Protein AF-S7N518-F1 (afdb_monomer_lite)

Radius of gyration: 14.95 Å; chains: 1; bounding box: 31×40×34 Å

Secondary structure (DSSP, 8-state):
-----EEEEEPTT----GGGS-S--EEEEE-GGGTGGGHHHHHTEEEEEEEEPTT-HHHHHHHHHHHHHS-EEEEE-TT-TT---EEEEEEETTTTEEEEEEES-HHHHHHHHHHHHHHS---S------TT-------

Foldseek 3Di:
DAAFAKDKAFPPPFPDPCVLADQWKFKAADAPVLVVVVVVQQVQWGKMWIDTDCPDVPVVVVVCCRCVVRVKIWIWGPDSDPDTWIWIWGQDPVVRTIMITTGPCRPVSVVSSVVSVVVPDPDDDPVPPPPDPGHTHHD

Organism: Myotis brandtii (NCBI:txid109478)

InterPro domains:
  IPR021394 Mediator complex, subunit Med25, PTOV domain [PF11232] (2-119)
  IPR038196 Mediator complex subunit 25, PTOV domain superfamily [G3DSA:2.40.290.30] (1-131)

pLDDT: mean 70.18, std 17.76, range [24.11, 90.94]

Sequence (139 aa):
MRSLPCQVYVDHGENLKTDLWPQKLIMNLLPSQLLIPLGHYIRNSRRVQFSFTNLDLESHRSLFRIIGNNSWAFVHFPWVAHSQVLMLMLFSYKKKTFMGFIPCDQKSFFKRLKQEIKKGPQTSTIKHMPKNVHYSLYS

Structure (mmCIF, N/CA/C/O backbone):
data_AF-S7N518-F1
#
_entry.id   AF-S7N518-F1
#
loop_
_atom_site.group_PDB
_atom_site.id
_atom_site.type_symbol
_atom_site.label_atom_id
_atom_site.label_alt_id
_atom_site.label_comp_id
_atom_site.label_asym_id
_atom_site.label_entity_id
_atom_site.label_seq_id
_atom_site.pdbx_PDB_ins_code
_atom_site.Cartn_x
_atom_site.Cartn_y
_atom_site.Cartn_z
_atom_site.occupancy
_atom_site.B_iso_or_equiv
_atom_site.auth_seq_id
_atom_site.auth_comp_id
_atom_site.auth_asym_id
_atom_site.auth_atom_id
_atom_site.pdbx_PDB_model_num
ATOM 1 N N . MET A 1 1 ? -9.746 4.526 -20.874 1.00 45.06 1 MET A N 1
ATOM 2 C CA . MET A 1 1 ? -9.421 4.031 -19.516 1.00 45.06 1 MET A CA 1
ATOM 3 C C . MET A 1 1 ? -7.969 3.577 -19.568 1.00 45.06 1 MET A C 1
ATOM 5 O O . MET A 1 1 ? -7.677 2.766 -20.432 1.00 45.06 1 MET A O 1
ATOM 9 N N . ARG A 1 2 ? -7.043 4.167 -18.795 1.00 60.41 2 ARG A N 1
ATOM 10 C CA . ARG A 1 2 ? -5.629 3.746 -18.831 1.00 60.41 2 ARG A CA 1
ATOM 11 C C . ARG A 1 2 ? -5.370 2.733 -17.722 1.00 60.41 2 ARG A C 1
ATOM 13 O O . ARG A 1 2 ? -5.741 2.968 -16.578 1.00 60.41 2 ARG A O 1
ATOM 20 N N . SER A 1 3 ? -4.790 1.604 -18.084 1.00 65.38 3 SER A N 1
ATOM 21 C CA . SER A 1 3 ? -4.390 0.495 -17.220 1.00 65.38 3 SER A CA 1
ATOM 22 C C . SER A 1 3 ? -2.873 0.412 -17.206 1.00 65.38 3 SER A C 1
ATOM 24 O O . SER A 1 3 ? -2.249 0.688 -18.226 1.00 65.38 3 SER A O 1
ATOM 26 N N . LEU A 1 4 ? -2.282 0.036 -16.075 1.00 73.50 4 LEU A N 1
ATOM 27 C CA . LEU A 1 4 ? -0.840 -0.161 -15.977 1.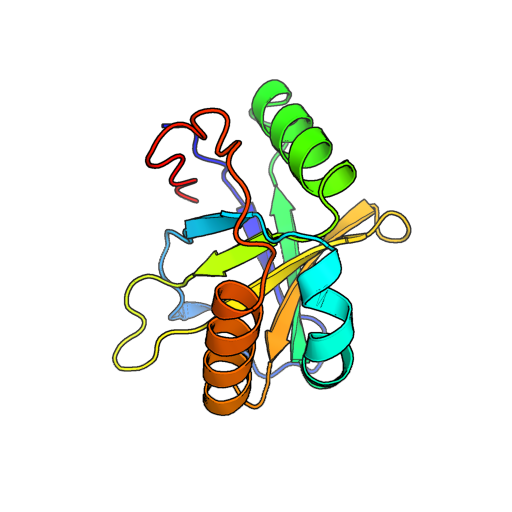00 73.50 4 LEU A CA 1
ATOM 28 C C . LEU A 1 4 ? -0.565 -1.576 -15.466 1.00 73.50 4 LEU A C 1
ATOM 30 O O . LEU A 1 4 ? -1.039 -1.909 -14.383 1.00 73.50 4 LEU A O 1
ATOM 34 N N . PRO A 1 5 ? 0.168 -2.419 -16.202 1.00 75.56 5 PRO A N 1
ATOM 35 C CA . PRO A 1 5 ? 0.612 -3.697 -15.664 1.00 75.56 5 PRO A CA 1
ATOM 36 C C . PRO A 1 5 ? 1.583 -3.462 -14.502 1.00 75.56 5 PRO A C 1
ATOM 38 O O . PRO A 1 5 ? 2.470 -2.602 -14.570 1.00 75.56 5 PRO A O 1
ATOM 41 N N . CYS A 1 6 ? 1.409 -4.220 -13.421 1.00 76.69 6 CYS A N 1
ATOM 42 C CA . CYS A 1 6 ? 2.301 -4.170 -12.272 1.00 76.69 6 CYS A CA 1
ATOM 43 C C . CYS A 1 6 ? 2.538 -5.553 -11.676 1.00 76.69 6 CYS A C 1
ATOM 45 O O . CYS A 1 6 ? 1.642 -6.393 -11.639 1.00 76.69 6 CYS A O 1
ATOM 47 N N . GLN A 1 7 ? 3.731 -5.744 -11.134 1.00 81.56 7 GLN A N 1
ATOM 48 C CA . GLN A 1 7 ? 4.092 -6.882 -10.306 1.00 81.56 7 GLN A CA 1
ATOM 49 C C . GLN A 1 7 ? 4.134 -6.436 -8.847 1.00 81.56 7 GLN A C 1
ATOM 51 O O . GLN A 1 7 ? 4.644 -5.356 -8.533 1.00 81.56 7 GLN A O 1
ATOM 56 N N . VAL A 1 8 ? 3.577 -7.262 -7.965 1.00 83.81 8 VAL A N 1
ATOM 57 C CA . VAL A 1 8 ? 3.536 -7.010 -6.524 1.00 83.81 8 VAL A CA 1
ATOM 58 C C . VAL A 1 8 ? 4.545 -7.918 -5.839 1.00 83.81 8 VAL A C 1
ATOM 60 O O . VAL A 1 8 ? 4.500 -9.132 -6.013 1.00 83.81 8 VAL A O 1
ATOM 63 N N . TYR A 1 9 ? 5.417 -7.335 -5.026 1.00 84.38 9 TYR A N 1
ATOM 64 C CA . TYR A 1 9 ? 6.375 -8.062 -4.200 1.00 84.38 9 TYR A CA 1
ATOM 65 C C . TYR A 1 9 ? 6.054 -7.841 -2.729 1.00 84.38 9 TYR A C 1
ATOM 67 O O . TYR A 1 9 ? 5.866 -6.708 -2.287 1.00 84.38 9 TYR A O 1
ATOM 75 N N . VAL A 1 10 ? 5.993 -8.923 -1.965 1.00 84.44 10 VAL A N 1
ATOM 76 C CA . VAL A 1 10 ? 5.768 -8.884 -0.518 1.00 84.44 10 VAL A CA 1
ATOM 77 C C . VAL A 1 10 ? 7.114 -8.709 0.186 1.00 84.44 10 VAL A C 1
ATOM 79 O O . VAL A 1 10 ? 8.092 -9.346 -0.203 1.00 84.44 10 VAL A O 1
ATOM 82 N N . ASP A 1 11 ? 7.189 -7.820 1.182 1.00 79.69 11 ASP A N 1
ATOM 83 C CA . ASP A 1 11 ? 8.434 -7.617 1.935 1.00 79.69 11 ASP A CA 1
ATO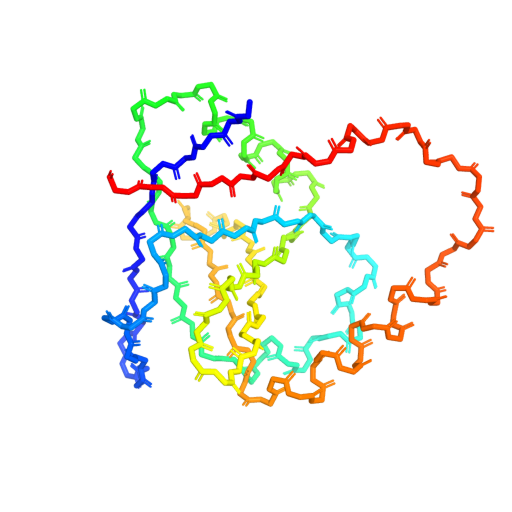M 84 C C . ASP A 1 11 ? 8.779 -8.870 2.764 1.00 79.69 11 ASP A C 1
ATOM 86 O O . ASP A 1 11 ? 7.890 -9.589 3.232 1.00 79.69 11 ASP A O 1
ATOM 90 N N . HIS A 1 12 ? 10.069 -9.154 2.948 1.00 72.44 12 HIS A N 1
ATOM 91 C CA . HIS A 1 12 ? 10.497 -10.360 3.663 1.00 72.44 12 HIS A CA 1
ATOM 92 C C . HIS A 1 12 ? 9.964 -10.358 5.108 1.00 72.44 12 HIS A C 1
ATOM 94 O O . HIS A 1 12 ? 10.204 -9.420 5.864 1.00 72.44 12 HIS A O 1
ATOM 100 N N . GLY A 1 13 ? 9.252 -11.424 5.493 1.00 74.38 13 GLY A N 1
ATOM 101 C CA . GLY A 1 13 ? 8.640 -11.573 6.822 1.00 74.38 13 GLY A CA 1
ATOM 102 C C . GLY A 1 13 ? 7.158 -11.187 6.898 1.00 74.38 13 GLY A C 1
ATOM 103 O O . GLY A 1 13 ? 6.513 -11.451 7.911 1.00 74.38 13 GLY A O 1
ATOM 104 N N . GLU A 1 14 ? 6.585 -10.628 5.831 1.00 79.00 14 GLU A N 1
ATOM 105 C CA . GLU A 1 14 ? 5.155 -10.327 5.763 1.00 79.00 14 GLU A CA 1
ATOM 106 C C . GLU A 1 14 ? 4.352 -11.568 5.343 1.00 79.00 14 GLU A C 1
ATOM 108 O O . GLU A 1 14 ? 4.526 -12.114 4.254 1.00 79.00 14 GLU A O 1
ATOM 113 N N . ASN A 1 15 ? 3.420 -12.016 6.188 1.00 78.12 15 ASN A N 1
ATOM 114 C CA . ASN A 1 15 ? 2.530 -13.136 5.868 1.00 78.12 15 ASN A CA 1
ATOM 115 C C . ASN A 1 15 ? 1.303 -12.632 5.085 1.00 78.12 15 ASN A C 1
ATOM 117 O O . ASN A 1 15 ? 0.215 -12.427 5.637 1.00 78.12 15 ASN A O 1
ATOM 121 N N . LEU A 1 16 ? 1.503 -12.343 3.797 1.00 78.12 16 LEU A N 1
ATOM 122 C CA . LEU A 1 16 ? 0.458 -11.911 2.868 1.00 78.12 16 LEU A CA 1
ATOM 123 C C . LEU A 1 16 ? 0.208 -12.990 1.813 1.00 78.12 16 LEU A C 1
ATOM 125 O O . LEU A 1 16 ? 1.083 -13.307 1.018 1.00 78.12 16 LEU A O 1
ATOM 129 N N . LYS A 1 17 ? -1.021 -13.516 1.775 1.00 72.81 17 LYS A N 1
ATOM 130 C CA . LYS A 1 17 ? -1.477 -14.421 0.713 1.00 72.81 17 LYS A CA 1
ATOM 131 C C . LYS A 1 17 ? -1.870 -13.598 -0.514 1.00 72.81 17 LYS A C 1
ATOM 133 O O . LYS A 1 17 ? -3.013 -13.150 -0.612 1.00 72.81 17 LYS A O 1
ATOM 138 N N . THR A 1 18 ? -0.918 -13.348 -1.408 1.00 73.38 18 THR A N 1
ATOM 139 C CA . THR A 1 18 ? -1.147 -12.573 -2.639 1.00 73.38 18 THR A CA 1
ATOM 140 C C . THR A 1 18 ? -1.828 -13.374 -3.744 1.00 73.38 18 THR A C 1
ATOM 142 O O . THR A 1 18 ? -2.409 -12.774 -4.638 1.00 73.38 18 THR A O 1
ATOM 145 N N . ASP A 1 19 ? -1.846 -14.707 -3.658 1.00 71.62 19 ASP A N 1
ATOM 146 C CA . ASP A 1 19 ? -2.452 -15.587 -4.677 1.00 71.62 19 ASP A CA 1
ATOM 147 C C . ASP A 1 19 ? -3.972 -15.405 -4.809 1.00 71.62 19 ASP A C 1
ATOM 149 O O . ASP A 1 19 ? -4.569 -15.735 -5.828 1.00 71.62 19 ASP A O 1
ATOM 153 N N . LEU A 1 20 ? -4.606 -14.863 -3.765 1.00 72.12 20 LEU A N 1
ATOM 154 C CA . LEU A 1 20 ? -6.043 -14.585 -3.717 1.00 72.12 20 LEU A CA 1
ATOM 155 C C . LEU A 1 20 ? -6.382 -13.141 -4.107 1.00 72.12 20 LEU A C 1
ATOM 157 O O . LEU A 1 20 ? -7.535 -12.720 -3.988 1.00 72.12 20 LEU A O 1
ATOM 161 N N . TRP A 1 21 ? -5.386 -12.342 -4.490 1.00 77.00 21 TRP A N 1
ATOM 162 C CA . TRP A 1 21 ? -5.622 -10.956 -4.867 1.00 77.00 21 TRP A CA 1
ATOM 163 C C . TRP A 1 21 ? -6.314 -10.892 -6.230 1.00 77.00 21 TRP A C 1
ATOM 165 O O . TRP A 1 21 ? -6.034 -11.704 -7.113 1.00 77.00 21 TRP A O 1
ATOM 175 N N . PRO A 1 22 ? -7.223 -9.923 -6.433 1.00 73.88 22 PRO A N 1
ATOM 176 C CA . PRO A 1 22 ? -7.849 -9.749 -7.724 1.00 73.88 22 PRO A CA 1
ATOM 177 C C . PRO A 1 22 ? -6.776 -9.340 -8.730 1.00 73.88 22 PRO A C 1
ATOM 179 O O . PRO A 1 22 ? -5.882 -8.549 -8.422 1.00 73.88 22 PRO A O 1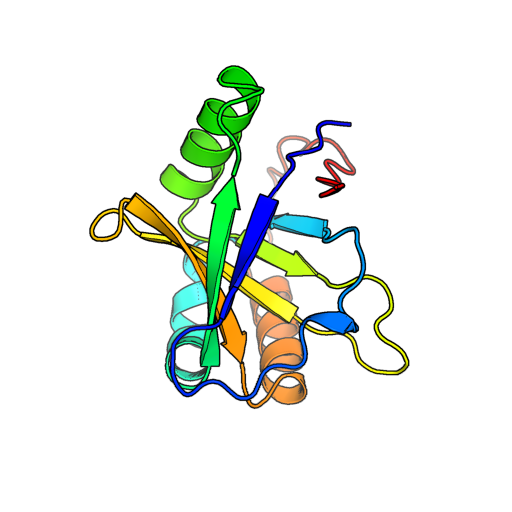
ATOM 182 N N . GLN A 1 23 ? -6.924 -9.806 -9.967 1.00 74.56 23 GLN A N 1
ATOM 183 C CA . GLN A 1 23 ? -6.029 -9.420 -11.061 1.00 74.56 23 GLN A CA 1
ATOM 184 C C . GLN A 1 23 ? -6.038 -7.908 -11.318 1.00 74.56 23 GLN A C 1
ATOM 186 O O . GLN A 1 23 ? -5.092 -7.372 -11.884 1.00 74.56 23 GLN A O 1
ATOM 191 N N . LYS A 1 24 ? -7.094 -7.223 -10.859 1.00 73.50 24 LYS A N 1
ATOM 192 C CA . LYS A 1 24 ? -7.327 -5.802 -11.056 1.00 73.50 24 LYS A CA 1
ATOM 193 C C . LYS A 1 24 ? -7.522 -5.068 -9.743 1.00 73.50 24 LYS A C 1
ATOM 195 O O . LYS A 1 24 ? -8.508 -5.272 -9.038 1.00 73.50 24 LYS A O 1
ATOM 200 N N . LEU A 1 25 ? -6.621 -4.130 -9.476 1.00 76.06 25 LEU A N 1
ATOM 201 C CA . LEU A 1 25 ? -6.750 -3.164 -8.390 1.00 76.06 25 LEU A CA 1
ATOM 202 C C . LEU A 1 25 ? -7.208 -1.822 -8.944 1.00 76.06 25 LEU A C 1
ATOM 204 O O . LEU A 1 25 ? -6.831 -1.458 -10.054 1.00 76.06 25 LEU A O 1
ATOM 208 N N . ILE A 1 26 ? -8.005 -1.093 -8.164 1.00 76.62 26 ILE A N 1
ATOM 209 C CA . ILE A 1 26 ? -8.474 0.248 -8.522 1.00 76.62 26 ILE A CA 1
ATOM 210 C C . ILE A 1 26 ? -7.745 1.261 -7.656 1.00 76.62 26 ILE A C 1
ATOM 212 O O . ILE A 1 26 ? -7.827 1.201 -6.433 1.00 76.62 26 ILE A O 1
ATOM 216 N N . MET A 1 27 ? -7.085 2.224 -8.288 1.00 76.56 27 MET A N 1
ATOM 217 C CA . MET A 1 27 ? -6.351 3.278 -7.596 1.00 76.56 27 MET A CA 1
ATOM 218 C C . MET A 1 27 ? -7.091 4.613 -7.670 1.00 76.56 27 MET A C 1
ATOM 220 O O . MET A 1 27 ? -7.464 5.057 -8.752 1.00 76.56 27 MET A O 1
ATOM 224 N N . ASN A 1 28 ? -7.257 5.259 -6.521 1.00 76.50 28 ASN A N 1
ATOM 225 C CA . ASN A 1 28 ? -7.821 6.594 -6.360 1.00 76.50 28 ASN A CA 1
ATOM 226 C C . ASN A 1 28 ? -6.808 7.496 -5.652 1.00 76.50 28 ASN A C 1
ATOM 228 O O . ASN A 1 28 ? -6.036 7.041 -4.815 1.00 76.50 28 ASN A O 1
ATOM 232 N N . LEU A 1 29 ? -6.816 8.790 -5.948 1.00 77.12 29 LEU A N 1
ATOM 233 C CA . LEU A 1 29 ? -5.883 9.733 -5.329 1.00 77.12 29 LEU A CA 1
ATOM 234 C C . LEU A 1 29 ? -6.393 10.199 -3.967 1.00 77.12 29 LEU A C 1
ATOM 236 O O . LEU A 1 29 ? -7.596 10.398 -3.793 1.00 77.12 29 LEU A O 1
ATOM 240 N N . LEU A 1 30 ? -5.475 10.395 -3.016 1.00 74.94 30 LEU A N 1
ATOM 241 C CA . LEU A 1 30 ? -5.788 10.961 -1.707 1.00 74.94 30 LEU A CA 1
ATOM 242 C C . LEU A 1 30 ? -5.097 12.321 -1.522 1.00 74.94 30 LEU A C 1
ATOM 244 O O . LEU A 1 30 ? -3.894 12.428 -1.765 1.00 74.94 30 LEU A O 1
ATOM 248 N N . PRO A 1 31 ? -5.822 13.356 -1.054 1.00 72.75 31 PRO A N 1
ATOM 249 C CA . PRO A 1 31 ? -5.210 14.607 -0.625 1.00 72.75 31 PRO A CA 1
ATOM 250 C C . PRO A 1 31 ? -4.206 14.368 0.504 1.00 72.75 31 PRO A C 1
ATOM 252 O O . PRO A 1 31 ? -4.484 13.624 1.450 1.00 72.75 31 PRO A O 1
ATOM 255 N N . SER A 1 32 ? -3.050 15.028 0.434 1.00 70.62 32 SER A N 1
ATOM 256 C CA . SER A 1 32 ? -1.966 14.825 1.399 1.00 70.62 32 SER A CA 1
ATOM 257 C C . SER A 1 32 ? -2.353 15.211 2.833 1.00 70.62 32 SER A C 1
ATOM 259 O O . SER A 1 32 ? -1.849 14.623 3.789 1.00 70.62 32 SER A O 1
ATOM 261 N N . GLN A 1 33 ? -3.307 16.131 3.003 1.00 72.06 33 GLN A N 1
ATOM 262 C CA . GLN A 1 33 ? -3.816 16.549 4.313 1.00 72.06 33 GLN A CA 1
ATOM 263 C C . GLN A 1 33 ? -4.495 15.402 5.077 1.00 72.06 33 GLN A C 1
ATOM 265 O O . GLN A 1 33 ? -4.476 15.388 6.307 1.00 72.06 33 GLN A O 1
ATOM 270 N N . LEU A 1 34 ? -5.047 14.407 4.369 1.00 75.88 34 LEU A N 1
ATOM 271 C CA . LEU A 1 34 ? -5.710 13.257 4.992 1.00 75.88 34 LEU A CA 1
ATOM 272 C C . LEU A 1 34 ? -4.715 12.247 5.581 1.00 75.88 34 LEU A C 1
ATOM 274 O O . LEU A 1 34 ? -5.129 11.305 6.245 1.00 75.88 34 LEU A O 1
ATOM 278 N N . LEU A 1 35 ? -3.410 12.411 5.353 1.00 76.06 35 LEU A N 1
ATOM 279 C CA . LEU A 1 35 ? -2.404 11.416 5.734 1.00 76.06 35 LEU A CA 1
ATOM 280 C C . LEU A 1 35 ? -1.898 11.577 7.159 1.00 76.06 35 LEU A C 1
ATOM 282 O O . LEU A 1 35 ? -1.602 10.580 7.813 1.00 76.06 35 LEU A O 1
ATOM 286 N N . ILE A 1 36 ? -1.823 12.816 7.649 1.00 82.50 36 ILE A N 1
ATOM 287 C CA . ILE A 1 36 ? -1.421 13.124 9.027 1.00 82.50 36 ILE A CA 1
ATOM 288 C C . ILE A 1 36 ? -2.255 12.305 10.030 1.00 82.50 36 ILE A C 1
ATOM 290 O O . ILE A 1 36 ? -1.665 11.560 10.818 1.00 82.50 36 ILE A O 1
ATOM 294 N N . PRO A 1 37 ? -3.605 12.324 9.979 1.00 83.06 37 PRO A N 1
ATOM 295 C CA . PRO A 1 37 ? -4.424 11.527 10.893 1.00 83.06 37 PRO A CA 1
ATOM 296 C C . PRO A 1 37 ? -4.340 10.010 10.651 1.00 83.06 37 PRO A C 1
ATOM 298 O O . PRO A 1 37 ? -4.758 9.236 11.513 1.00 83.06 37 PRO A O 1
ATOM 301 N N . LEU A 1 38 ? -3.812 9.569 9.504 1.00 85.00 38 LEU A N 1
ATOM 302 C CA . LEU A 1 38 ? -3.664 8.156 9.147 1.00 85.00 38 LEU A CA 1
ATOM 303 C C . LEU A 1 38 ? -2.268 7.593 9.466 1.00 85.00 38 LEU A C 1
ATOM 305 O O . LEU A 1 38 ? -2.050 6.389 9.327 1.00 85.00 38 LEU A O 1
ATOM 309 N N . GLY A 1 39 ? -1.334 8.423 9.942 1.00 86.62 39 GLY A N 1
ATOM 310 C CA . GLY A 1 39 ? 0.073 8.057 10.129 1.00 86.62 39 GLY A CA 1
ATOM 311 C C . GLY A 1 39 ? 0.316 6.820 11.001 1.00 86.62 39 GLY A C 1
ATOM 312 O O . GLY A 1 39 ? 1.191 6.014 10.687 1.00 86.62 39 GLY A O 1
ATOM 313 N N . HIS A 1 40 ? -0.471 6.618 12.064 1.00 89.62 40 HIS A N 1
ATOM 314 C CA . HIS A 1 40 ? -0.355 5.419 12.905 1.00 89.62 40 HIS A CA 1
ATOM 315 C C . HIS A 1 40 ? -0.674 4.129 12.129 1.00 89.62 40 HIS A C 1
ATOM 317 O O . HIS A 1 40 ? 0.052 3.145 12.257 1.00 89.62 40 HIS A O 1
ATOM 323 N N . TYR A 1 41 ? -1.695 4.150 11.265 1.00 90.06 41 TYR A N 1
ATOM 324 C CA . TYR A 1 41 ? -2.054 2.995 10.439 1.00 90.06 41 TYR A CA 1
ATOM 325 C C . TYR A 1 41 ? -0.949 2.654 9.444 1.00 90.06 41 TYR A C 1
ATOM 327 O O . TYR A 1 41 ? -0.653 1.482 9.254 1.00 90.06 41 TYR A O 1
ATOM 335 N N . ILE A 1 42 ? -0.286 3.662 8.868 1.00 86.38 42 ILE A N 1
ATOM 336 C CA . ILE A 1 42 ? 0.847 3.470 7.946 1.00 86.38 42 ILE A CA 1
ATOM 337 C C . ILE A 1 42 ? 2.019 2.772 8.655 1.00 86.38 42 ILE A C 1
ATOM 339 O O . ILE A 1 42 ? 2.676 1.911 8.072 1.00 86.38 42 ILE A O 1
ATOM 343 N N . ARG A 1 43 ? 2.285 3.122 9.921 1.00 88.12 43 ARG A N 1
ATOM 344 C CA . ARG A 1 43 ? 3.337 2.474 10.723 1.00 88.12 43 ARG A CA 1
ATOM 345 C C . ARG A 1 43 ? 2.986 1.026 11.057 1.00 88.12 43 ARG A C 1
ATOM 347 O O . ARG A 1 43 ? 3.862 0.174 10.978 1.00 88.12 43 ARG A O 1
ATOM 354 N N . ASN A 1 44 ? 1.722 0.763 11.386 1.00 90.69 44 ASN A N 1
ATOM 355 C CA . ASN A 1 44 ? 1.189 -0.571 11.663 1.00 90.69 44 ASN A CA 1
ATOM 356 C C . ASN A 1 44 ? 0.530 -1.186 10.413 1.00 90.69 44 ASN A C 1
ATOM 358 O O . ASN A 1 44 ? -0.657 -1.527 10.406 1.00 90.69 44 ASN A O 1
ATOM 362 N N . SER A 1 45 ? 1.295 -1.249 9.324 1.00 90.94 45 SER A N 1
ATOM 363 C CA . SER A 1 45 ? 0.867 -1.811 8.043 1.00 90.94 45 SER A CA 1
ATOM 364 C C . SER A 1 45 ? 1.836 -2.877 7.573 1.00 90.94 45 SER A C 1
ATOM 366 O O . SER A 1 45 ? 3.049 -2.695 7.683 1.00 90.94 45 SER A O 1
ATOM 368 N N . ARG A 1 46 ? 1.284 -3.909 6.936 1.00 90.06 46 ARG A N 1
ATOM 369 C CA . ARG A 1 46 ? 2.057 -4.843 6.120 1.00 90.06 46 ARG A CA 1
ATOM 370 C C . ARG A 1 46 ? 2.499 -4.157 4.839 1.00 90.06 46 ARG A C 1
ATOM 372 O O . ARG A 1 46 ? 1.728 -3.378 4.265 1.00 90.06 46 ARG A O 1
ATOM 379 N N . ARG A 1 47 ? 3.724 -4.419 4.391 1.00 89.12 47 ARG A N 1
ATOM 380 C CA . ARG A 1 47 ? 4.318 -3.710 3.248 1.00 89.12 47 ARG A CA 1
ATOM 381 C C . ARG A 1 47 ? 4.404 -4.577 2.003 1.00 89.12 47 ARG A C 1
ATOM 383 O O . ARG A 1 47 ? 4.777 -5.745 2.054 1.00 89.12 47 ARG A O 1
ATOM 390 N N . VAL A 1 48 ? 4.107 -3.956 0.868 1.00 88.00 48 VAL A N 1
ATOM 391 C CA . VAL A 1 48 ? 4.304 -4.533 -0.464 1.00 88.00 48 VAL A CA 1
ATOM 392 C C . VAL A 1 48 ? 4.962 -3.509 -1.381 1.00 88.00 48 VAL A C 1
ATOM 394 O O . VAL A 1 48 ? 4.927 -2.306 -1.119 1.00 88.00 48 VAL A O 1
ATOM 397 N N . GLN A 1 49 ? 5.579 -3.970 -2.457 1.00 87.06 49 GLN A N 1
ATOM 398 C CA . GLN A 1 49 ? 6.234 -3.137 -3.457 1.00 87.06 49 GLN A CA 1
ATOM 399 C C . GLN A 1 49 ? 5.563 -3.367 -4.808 1.00 87.06 49 GLN A C 1
ATOM 401 O O . GLN A 1 49 ? 5.286 -4.506 -5.169 1.00 87.06 49 GLN A O 1
ATOM 406 N N . PHE A 1 50 ? 5.316 -2.292 -5.548 1.00 84.25 50 PHE A N 1
ATOM 407 C CA . PHE A 1 50 ? 4.760 -2.336 -6.895 1.00 84.25 50 PHE A CA 1
ATOM 408 C C . PHE A 1 50 ? 5.849 -1.992 -7.900 1.00 84.25 50 PHE A C 1
ATOM 410 O O . PHE A 1 50 ? 6.366 -0.873 -7.913 1.00 84.25 50 PHE A O 1
ATOM 417 N N . SER A 1 51 ? 6.161 -2.951 -8.765 1.00 81.50 51 SER A N 1
ATOM 418 C CA . SER A 1 51 ? 6.987 -2.733 -9.946 1.00 81.50 51 SER A CA 1
ATOM 419 C C . SER A 1 51 ? 6.079 -2.579 -11.153 1.00 81.50 51 SER A C 1
ATOM 421 O O . SER A 1 51 ? 5.332 -3.493 -11.492 1.00 81.50 51 SER A O 1
ATOM 423 N N . PHE A 1 52 ? 6.117 -1.419 -11.796 1.00 77.50 52 PHE A N 1
ATOM 424 C CA . PHE A 1 52 ? 5.391 -1.183 -13.040 1.00 77.50 52 PHE A CA 1
ATOM 425 C C . PHE A 1 52 ? 6.338 -1.438 -14.208 1.00 77.50 52 PHE A C 1
ATOM 427 O O . PHE A 1 52 ? 7.461 -0.933 -14.219 1.00 77.50 52 PHE A O 1
ATOM 434 N N . THR A 1 53 ? 5.910 -2.222 -15.197 1.00 66.38 53 THR A N 1
ATOM 435 C CA . THR A 1 53 ? 6.756 -2.478 -16.369 1.00 66.38 53 THR A CA 1
ATOM 436 C C . THR A 1 53 ? 6.832 -1.224 -17.241 1.00 66.38 53 THR A C 1
ATOM 438 O O . THR A 1 53 ? 5.809 -0.593 -17.505 1.00 66.38 53 THR A O 1
ATOM 441 N N . ASN A 1 54 ? 8.021 -0.901 -17.753 1.00 59.28 54 ASN A N 1
ATOM 442 C CA . ASN A 1 54 ? 8.296 0.271 -18.604 1.00 59.28 54 ASN A CA 1
ATOM 443 C C . ASN A 1 54 ? 7.672 0.208 -20.018 1.00 59.28 54 ASN A C 1
ATOM 445 O O . ASN A 1 54 ? 8.039 0.998 -20.883 1.00 59.28 54 ASN A O 1
ATOM 449 N N . LEU A 1 55 ? 6.751 -0.727 -20.270 1.00 57.53 55 LEU A N 1
ATOM 450 C CA . LEU A 1 55 ? 6.146 -0.964 -21.585 1.00 57.53 55 LEU A CA 1
ATOM 451 C C . LEU A 1 55 ? 5.311 0.230 -22.083 1.00 57.53 55 LEU A C 1
ATOM 453 O O . LEU A 1 55 ? 5.149 0.399 -23.286 1.00 57.53 55 LEU A O 1
ATOM 457 N N . ASP A 1 56 ? 4.843 1.090 -21.173 1.00 63.47 56 ASP A N 1
ATOM 458 C CA . ASP A 1 56 ? 4.197 2.364 -21.499 1.00 63.47 56 ASP A CA 1
ATOM 459 C C . ASP A 1 56 ? 4.826 3.507 -20.680 1.00 63.47 56 ASP A C 1
ATOM 461 O O . ASP A 1 56 ? 4.387 3.850 -19.576 1.00 63.47 56 ASP A O 1
ATOM 465 N N . LEU A 1 57 ? 5.897 4.089 -21.232 1.00 64.75 57 LEU A N 1
ATOM 466 C CA . LEU A 1 57 ? 6.648 5.202 -20.637 1.00 64.75 57 LEU A CA 1
ATOM 467 C C . LEU A 1 57 ? 5.771 6.432 -20.355 1.00 64.75 57 LEU A C 1
ATOM 469 O O . LEU A 1 57 ? 6.013 7.140 -19.376 1.00 64.75 57 LEU A O 1
ATOM 473 N N . GLU A 1 58 ? 4.752 6.687 -21.177 1.00 66.69 58 GLU A N 1
ATOM 474 C CA . GLU A 1 58 ? 3.821 7.809 -21.015 1.00 66.69 58 GLU A CA 1
ATOM 475 C C . GLU A 1 58 ? 2.905 7.585 -19.809 1.00 66.69 58 GLU A C 1
ATOM 477 O O . GLU A 1 58 ? 2.745 8.472 -18.963 1.00 66.69 58 GLU A O 1
ATOM 482 N N . SER A 1 59 ? 2.349 6.380 -19.668 1.00 66.44 59 SER A N 1
ATOM 483 C CA . SER A 1 59 ? 1.542 6.030 -18.497 1.00 66.44 59 SER A CA 1
ATOM 484 C C . SER A 1 59 ? 2.383 5.947 -17.222 1.00 66.44 59 SER A C 1
ATOM 486 O O . SER A 1 59 ? 1.928 6.407 -16.173 1.00 66.44 59 SER A O 1
ATOM 488 N N . HIS A 1 60 ? 3.628 5.467 -17.301 1.00 66.38 60 HIS A N 1
ATOM 489 C CA . HIS A 1 60 ? 4.558 5.468 -16.170 1.00 66.38 60 HIS A CA 1
ATOM 490 C C . HIS A 1 60 ? 4.918 6.896 -15.727 1.00 66.38 60 HIS A C 1
ATOM 492 O O . HIS A 1 60 ? 4.822 7.220 -14.543 1.00 66.38 60 HIS A O 1
ATOM 498 N N . ARG A 1 61 ? 5.236 7.797 -16.671 1.00 68.00 61 ARG A N 1
ATOM 499 C CA . ARG A 1 61 ? 5.448 9.229 -16.386 1.00 68.00 61 ARG A CA 1
ATOM 500 C C . ARG A 1 61 ? 4.196 9.890 -15.826 1.00 68.00 61 ARG A C 1
ATOM 502 O O . ARG A 1 61 ? 4.304 10.720 -14.930 1.00 68.00 61 ARG A O 1
ATOM 509 N N . SER A 1 62 ? 3.015 9.526 -16.321 1.00 69.38 62 SER A N 1
ATOM 510 C CA . SER A 1 62 ? 1.745 10.047 -15.813 1.00 69.38 62 SER A CA 1
ATOM 511 C C . SER A 1 62 ? 1.502 9.614 -14.367 1.00 69.38 62 SER A C 1
ATOM 513 O O . SER A 1 62 ? 1.233 10.467 -13.525 1.00 69.38 62 SER A O 1
ATOM 515 N N . LEU A 1 63 ? 1.686 8.328 -14.049 1.00 70.25 63 LEU A N 1
ATOM 516 C CA . LEU A 1 63 ? 1.587 7.803 -12.685 1.00 70.25 63 LEU A CA 1
ATOM 517 C C . LEU A 1 63 ? 2.611 8.470 -11.759 1.00 70.25 63 LEU A C 1
ATOM 519 O O . LEU A 1 63 ? 2.255 8.920 -10.672 1.00 70.25 63 LEU A O 1
ATOM 523 N N . PHE A 1 64 ? 3.858 8.597 -12.214 1.00 67.94 64 PHE A N 1
ATOM 524 C CA . PHE A 1 64 ? 4.925 9.270 -11.479 1.00 67.94 64 PHE A CA 1
ATOM 525 C C . PHE A 1 64 ? 4.618 10.750 -11.248 1.00 67.94 64 PHE A C 1
ATOM 527 O O . PHE A 1 64 ? 4.829 11.250 -10.154 1.00 67.94 64 PHE A O 1
ATOM 534 N N . ARG A 1 65 ? 4.063 11.458 -12.236 1.00 68.88 65 ARG A N 1
ATOM 535 C CA . ARG A 1 65 ? 3.645 12.858 -12.085 1.00 68.88 65 ARG A CA 1
ATOM 536 C C . ARG A 1 65 ? 2.476 12.987 -11.116 1.00 68.88 65 ARG A C 1
ATOM 538 O O . ARG A 1 65 ? 2.442 13.914 -10.320 1.00 68.88 65 ARG A O 1
ATOM 545 N N . ILE A 1 66 ? 1.518 12.069 -11.180 1.00 65.94 66 ILE A N 1
ATOM 546 C CA . ILE A 1 66 ? 0.316 12.105 -10.349 1.00 65.94 66 ILE A CA 1
ATOM 547 C C . ILE A 1 66 ? 0.652 11.774 -8.892 1.00 65.94 66 ILE A C 1
ATOM 549 O O . ILE A 1 66 ? 0.244 12.521 -8.014 1.00 65.94 66 ILE A O 1
ATOM 553 N N . ILE A 1 67 ? 1.412 10.710 -8.625 1.00 64.50 67 ILE A N 1
ATOM 554 C CA . ILE A 1 67 ? 1.785 10.288 -7.261 1.00 64.50 67 ILE A CA 1
ATOM 555 C C . ILE A 1 67 ? 2.984 11.087 -6.729 1.00 64.50 67 ILE A C 1
ATOM 557 O O . ILE A 1 67 ? 3.087 11.347 -5.533 1.00 64.50 67 ILE A O 1
ATOM 561 N N . GLY A 1 68 ? 3.885 11.514 -7.611 1.00 57.84 68 GLY A N 1
ATOM 562 C CA . GLY A 1 68 ? 5.005 12.390 -7.272 1.00 57.84 68 GLY A CA 1
ATOM 563 C C . GLY A 1 68 ? 4.546 13.789 -6.862 1.00 57.84 68 GLY A C 1
ATOM 564 O O . GLY A 1 68 ? 5.122 14.347 -5.930 1.00 57.84 68 GLY A O 1
ATOM 565 N N . ASN A 1 69 ? 3.476 14.314 -7.481 1.00 58.28 69 ASN A N 1
ATOM 566 C CA . ASN A 1 69 ? 2.884 15.604 -7.104 1.00 58.28 69 ASN A CA 1
ATOM 567 C C . ASN A 1 69 ? 1.798 15.480 -6.020 1.00 58.28 69 ASN A C 1
ATOM 569 O O . ASN A 1 69 ? 1.707 16.353 -5.162 1.00 58.28 69 ASN A O 1
ATOM 573 N N . ASN A 1 70 ? 0.993 14.410 -6.022 1.00 56.12 70 ASN A N 1
ATOM 574 C CA . ASN A 1 70 ? -0.008 14.136 -4.987 1.00 56.12 70 ASN A CA 1
ATOM 575 C C . ASN A 1 70 ? 0.479 12.964 -4.151 1.00 56.12 70 ASN A C 1
ATOM 577 O O . ASN A 1 70 ? 0.365 11.814 -4.561 1.00 56.12 70 ASN A O 1
ATOM 581 N N . SER A 1 71 ? 1.032 13.272 -2.984 1.00 64.56 71 SER A N 1
ATOM 582 C CA . SER A 1 71 ? 1.997 12.426 -2.288 1.00 64.56 71 SER A CA 1
ATOM 583 C C . SER A 1 71 ? 1.575 10.973 -1.999 1.00 64.56 71 SER A C 1
ATOM 585 O O . SER A 1 71 ? 2.453 10.191 -1.646 1.00 64.56 71 SER A O 1
ATOM 587 N N . TRP A 1 72 ? 0.293 10.587 -2.105 1.00 71.31 72 TRP A N 1
ATOM 588 C CA . TRP A 1 72 ? -0.192 9.223 -1.859 1.00 71.31 72 TRP A CA 1
ATOM 589 C C . TRP A 1 72 ? -1.454 8.884 -2.683 1.00 71.31 72 TRP A C 1
ATOM 591 O O . TRP A 1 72 ? -2.291 9.739 -2.980 1.00 71.31 72 TRP A O 1
ATOM 601 N N . ALA A 1 73 ? -1.632 7.603 -2.997 1.00 75.44 73 ALA A N 1
ATOM 602 C CA . ALA A 1 73 ? -2.829 7.027 -3.599 1.00 75.44 73 ALA A CA 1
ATOM 603 C C . ALA A 1 73 ? -3.453 5.978 -2.666 1.00 75.44 73 ALA A C 1
ATOM 605 O O . ALA A 1 73 ? -2.761 5.310 -1.906 1.00 75.44 73 ALA A O 1
ATOM 606 N N . PHE A 1 74 ? -4.767 5.811 -2.720 1.00 78.88 74 PHE A N 1
ATOM 607 C CA . PHE A 1 74 ? -5.481 4.689 -2.121 1.00 78.88 74 PHE A CA 1
ATOM 608 C C . PHE A 1 74 ? -5.777 3.650 -3.198 1.00 78.88 74 PHE A C 1
ATOM 610 O O . PHE A 1 74 ? -6.273 3.976 -4.272 1.00 78.88 74 PHE A O 1
ATOM 617 N N . VAL A 1 75 ? -5.508 2.389 -2.894 1.00 72.62 75 VAL A N 1
ATOM 618 C CA . VAL A 1 75 ? -5.812 1.255 -3.753 1.00 72.62 75 VAL A CA 1
ATOM 619 C C . VAL A 1 75 ? -6.888 0.398 -3.096 1.00 72.62 75 VAL A C 1
ATOM 621 O O . VAL A 1 75 ? -6.754 -0.058 -1.958 1.00 72.62 75 VAL A O 1
ATOM 624 N N . HIS A 1 76 ? -7.967 0.208 -3.841 1.00 73.88 76 HIS A N 1
ATOM 625 C CA . HIS A 1 76 ? -9.113 -0.610 -3.501 1.00 73.88 76 HIS A CA 1
ATOM 626 C C . HIS A 1 76 ? -9.026 -1.966 -4.194 1.00 73.88 76 HIS A C 1
ATOM 628 O O . HIS A 1 76 ? -8.814 -2.034 -5.409 1.00 73.88 76 HIS A O 1
ATOM 634 N N . PHE A 1 77 ? -9.289 -3.024 -3.433 1.00 66.88 77 PHE A N 1
ATOM 635 C CA . PHE A 1 77 ? -9.406 -4.385 -3.933 1.00 66.88 77 PHE A CA 1
ATOM 636 C C . PHE A 1 77 ? -10.880 -4.677 -4.234 1.00 66.88 77 PHE A C 1
ATOM 638 O O . PHE A 1 77 ? -11.662 -4.865 -3.296 1.00 66.88 77 PHE A O 1
ATOM 645 N N . PRO A 1 78 ? -11.312 -4.679 -5.509 1.00 56.06 78 PRO A N 1
ATOM 646 C CA . PRO A 1 78 ? -12.663 -5.096 -5.840 1.00 56.06 78 PRO A CA 1
ATOM 647 C C . PRO A 1 78 ? -12.812 -6.584 -5.509 1.00 56.06 78 PRO A C 1
ATOM 649 O O . PRO A 1 78 ? -12.230 -7.438 -6.164 1.00 56.06 78 PRO A O 1
ATOM 652 N N . TRP A 1 79 ? -13.601 -6.861 -4.472 1.00 54.75 79 TRP A N 1
ATOM 653 C CA . TRP A 1 79 ? -14.152 -8.181 -4.172 1.00 54.75 79 TRP A CA 1
ATOM 654 C C . TRP A 1 79 ? -13.111 -9.290 -3.940 1.00 54.75 79 TRP A C 1
ATOM 656 O O . TRP A 1 79 ? -13.101 -10.318 -4.606 1.00 54.75 79 TRP A O 1
ATOM 666 N N . VAL A 1 80 ? -12.277 -9.119 -2.911 1.00 52.62 80 VAL A N 1
ATOM 667 C CA . VAL A 1 80 ? -11.729 -10.287 -2.204 1.00 52.62 80 VAL A CA 1
ATOM 668 C C . VAL A 1 80 ? -12.858 -10.811 -1.323 1.00 52.62 80 VAL A C 1
ATOM 670 O O . VAL A 1 80 ? -13.433 -10.039 -0.551 1.00 52.62 80 VAL A O 1
ATOM 673 N N . ALA A 1 81 ? -13.227 -12.081 -1.499 1.00 45.28 81 ALA A N 1
ATOM 674 C CA . ALA A 1 81 ? -14.356 -12.731 -0.842 1.00 45.28 81 ALA A CA 1
ATOM 675 C C . ALA A 1 81 ? -14.475 -12.314 0.640 1.00 45.28 81 ALA A C 1
ATOM 677 O O . ALA A 1 81 ? -13.719 -12.752 1.499 1.00 45.28 81 ALA A O 1
ATOM 678 N N . HIS A 1 82 ? -15.437 -11.420 0.900 1.00 47.06 82 HIS A N 1
ATOM 679 C CA . HIS A 1 82 ? -15.924 -10.999 2.220 1.00 47.06 82 HIS A CA 1
ATOM 680 C C . HIS A 1 82 ? -15.100 -9.946 2.984 1.00 47.06 82 HIS A C 1
ATOM 682 O O . HIS A 1 82 ? -15.402 -9.673 4.146 1.00 47.06 82 HIS A O 1
ATOM 688 N N . SER A 1 83 ? -14.121 -9.271 2.368 1.00 52.28 83 SER A N 1
ATOM 689 C CA . SER A 1 83 ? -13.462 -8.115 3.003 1.00 52.28 83 SER A CA 1
ATOM 690 C C . SER A 1 83 ? -12.936 -7.097 1.993 1.00 52.28 83 SER A C 1
ATOM 692 O O . SER A 1 83 ? -12.126 -7.403 1.124 1.00 52.28 83 SER A O 1
ATOM 694 N N . GLN A 1 84 ? -13.387 -5.849 2.134 1.00 64.31 84 GLN A N 1
ATOM 695 C CA . GLN A 1 84 ? -12.845 -4.712 1.396 1.00 64.31 84 GLN A CA 1
ATOM 696 C C . GLN A 1 84 ? -11.437 -4.420 1.925 1.00 64.31 84 GLN A C 1
ATOM 698 O O . GLN A 1 84 ? -11.295 -3.857 3.009 1.00 64.31 84 GLN A O 1
ATOM 703 N N . VAL A 1 85 ? -10.400 -4.819 1.186 1.00 72.38 85 VAL A N 1
ATOM 704 C CA . VAL A 1 85 ? -9.018 -4.462 1.529 1.00 72.38 85 VAL A CA 1
ATOM 705 C C . VAL A 1 85 ? -8.727 -3.070 0.976 1.00 72.38 85 VAL A C 1
ATOM 707 O O . VAL A 1 85 ? -8.914 -2.797 -0.215 1.00 72.38 85 VAL A O 1
ATOM 710 N N . LEU A 1 86 ? -8.288 -2.180 1.860 1.00 81.88 86 LEU A N 1
ATOM 711 C CA . LEU A 1 86 ? -7.770 -0.865 1.535 1.00 81.88 86 LEU A CA 1
ATOM 712 C C . LEU A 1 86 ? -6.264 -0.824 1.773 1.00 81.88 86 LEU A C 1
ATOM 714 O O . LEU A 1 86 ? -5.756 -1.201 2.831 1.00 81.88 86 LEU A O 1
ATOM 718 N N . MET A 1 87 ? -5.566 -0.282 0.787 1.00 86.38 87 MET A N 1
ATOM 719 C CA . MET A 1 87 ? -4.126 -0.092 0.819 1.00 86.38 87 MET A CA 1
ATOM 720 C C . MET A 1 87 ? -3.792 1.360 0.491 1.00 86.38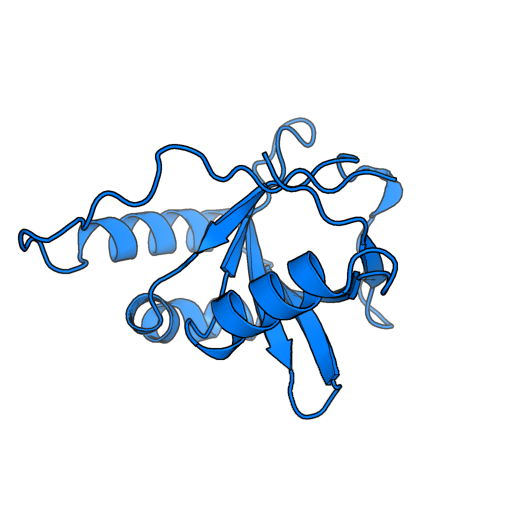 87 MET A C 1
ATOM 722 O O . MET A 1 87 ? -4.433 1.979 -0.356 1.00 86.38 87 MET A O 1
ATOM 726 N N . LEU A 1 88 ? -2.774 1.902 1.147 1.00 87.44 88 LEU A N 1
ATOM 727 C CA . LEU A 1 88 ? -2.166 3.178 0.782 1.00 87.44 88 LEU A CA 1
ATOM 728 C C . LEU A 1 88 ? -0.931 2.916 -0.069 1.00 87.44 88 LEU A C 1
ATOM 730 O O . LEU A 1 88 ? -0.173 2.004 0.228 1.00 87.44 88 LEU A O 1
ATOM 734 N N . MET A 1 89 ? -0.708 3.717 -1.100 1.00 86.31 89 MET A N 1
ATOM 735 C CA . MET A 1 89 ? 0.432 3.600 -1.996 1.00 86.31 89 MET A CA 1
ATOM 736 C C . MET A 1 89 ? 1.144 4.945 -2.133 1.00 86.31 89 MET A C 1
ATOM 738 O O . MET A 1 89 ? 0.495 5.978 -2.267 1.00 86.31 89 MET A O 1
ATOM 742 N N . LEU A 1 90 ? 2.473 4.940 -2.132 1.00 84.62 90 LEU A N 1
ATOM 743 C CA . LEU A 1 90 ? 3.300 6.117 -2.421 1.00 84.62 90 LEU A CA 1
ATOM 744 C C . LEU A 1 90 ? 4.454 5.761 -3.333 1.00 84.62 90 LEU A C 1
ATOM 746 O O . LEU A 1 90 ? 4.800 4.590 -3.471 1.00 84.62 90 LEU A O 1
ATOM 750 N N . PHE A 1 91 ? 5.106 6.779 -3.882 1.00 82.19 91 PHE A N 1
ATOM 751 C CA . PHE A 1 91 ? 6.403 6.611 -4.515 1.00 82.19 91 PHE A CA 1
ATOM 752 C C . PHE A 1 91 ? 7.538 6.869 -3.516 1.00 82.19 91 PHE A C 1
ATOM 754 O O . PHE A 1 91 ? 7.635 7.945 -2.924 1.00 82.19 91 PHE A O 1
ATOM 761 N N . SER A 1 92 ? 8.411 5.881 -3.312 1.00 80.00 92 SER A N 1
ATOM 762 C CA . SER A 1 92 ? 9.601 6.031 -2.476 1.00 80.00 92 SER A CA 1
ATOM 763 C C . SER A 1 92 ? 10.773 6.490 -3.331 1.00 80.00 92 SER A C 1
ATOM 765 O O . SER A 1 92 ? 11.353 5.694 -4.064 1.00 80.00 92 SER A O 1
ATOM 767 N N . TYR A 1 93 ? 11.193 7.747 -3.179 1.00 78.44 93 TYR A N 1
ATOM 768 C CA . TYR A 1 93 ? 12.379 8.267 -3.872 1.00 78.44 93 TYR A CA 1
ATOM 769 C C . TYR A 1 93 ? 13.663 7.514 -3.503 1.00 78.44 93 TYR A C 1
ATOM 771 O O . TYR A 1 93 ? 14.502 7.272 -4.367 1.00 78.44 93 TYR A O 1
ATOM 779 N N . LYS A 1 94 ? 13.792 7.076 -2.241 1.00 80.06 94 LYS A N 1
ATOM 780 C CA . LYS A 1 94 ? 14.953 6.308 -1.762 1.00 80.06 94 LYS A CA 1
ATOM 781 C C . LYS A 1 94 ? 15.061 4.946 -2.448 1.00 80.06 94 LYS A C 1
ATOM 783 O O . LYS A 1 94 ? 16.145 4.559 -2.862 1.00 80.06 94 LYS A O 1
ATOM 788 N N . LYS A 1 95 ? 13.944 4.217 -2.545 1.00 76.50 95 LYS A N 1
ATOM 789 C CA . LYS A 1 95 ? 13.903 2.879 -3.158 1.00 76.50 95 LYS A CA 1
ATOM 790 C C . LYS A 1 95 ? 13.620 2.911 -4.666 1.00 76.50 95 LYS A C 1
ATOM 792 O O . LYS A 1 95 ? 13.646 1.866 -5.299 1.00 76.50 95 LYS A O 1
ATOM 797 N N . LYS A 1 96 ? 13.320 4.090 -5.225 1.00 79.31 96 LYS A N 1
ATOM 798 C CA . LYS A 1 96 ? 12.853 4.301 -6.605 1.00 79.31 96 LYS A CA 1
ATOM 799 C C . LYS A 1 96 ? 11.715 3.351 -7.013 1.00 79.31 96 LYS A C 1
ATOM 801 O O . LYS A 1 96 ? 11.649 2.911 -8.153 1.00 79.31 96 LYS A O 1
ATOM 806 N N . THR A 1 97 ? 10.825 3.036 -6.073 1.00 82.44 97 THR A N 1
ATOM 807 C CA . THR A 1 97 ? 9.729 2.077 -6.267 1.00 82.44 97 THR A CA 1
ATOM 808 C C . THR A 1 97 ? 8.456 2.560 -5.591 1.00 82.44 97 THR A C 1
ATOM 810 O O . THR A 1 97 ? 8.501 3.370 -4.655 1.00 82.44 97 THR A O 1
ATOM 813 N N . PHE A 1 98 ? 7.315 2.053 -6.046 1.00 84.88 98 PHE A N 1
ATOM 814 C CA . PHE A 1 98 ? 6.039 2.312 -5.401 1.00 84.88 98 PHE A CA 1
ATOM 815 C C . PHE A 1 98 ? 5.857 1.364 -4.216 1.00 84.88 98 PHE A C 1
ATOM 817 O O . PHE A 1 98 ? 6.003 0.152 -4.337 1.00 84.88 98 PHE A O 1
ATOM 824 N N . MET A 1 99 ? 5.544 1.920 -3.052 1.00 87.44 99 MET A N 1
ATOM 825 C CA . MET A 1 99 ? 5.364 1.182 -1.805 1.00 87.44 99 MET A CA 1
ATOM 826 C C . MET A 1 99 ? 3.886 1.158 -1.443 1.00 87.44 99 MET A C 1
ATOM 828 O O . MET A 1 99 ? 3.275 2.220 -1.340 1.00 87.44 99 MET A O 1
ATOM 832 N N . GLY A 1 100 ? 3.340 -0.033 -1.221 1.00 89.31 100 GLY A N 1
ATOM 833 C CA . GLY A 1 100 ? 2.011 -0.265 -0.672 1.00 89.31 100 GLY A CA 1
ATOM 834 C C . GLY A 1 100 ? 2.042 -0.569 0.821 1.00 89.31 100 GLY A C 1
ATOM 835 O O . GLY A 1 100 ? 2.930 -1.268 1.309 1.00 89.31 100 GLY A O 1
ATOM 836 N N . PHE A 1 101 ? 1.040 -0.072 1.533 1.00 90.12 101 PHE A N 1
ATOM 837 C CA . PHE A 1 101 ? 0.832 -0.246 2.963 1.00 90.12 101 PHE A CA 1
ATOM 838 C C . PHE A 1 101 ? -0.582 -0.759 3.183 1.00 90.12 101 PHE A C 1
ATOM 840 O O . PHE A 1 101 ? -1.548 -0.072 2.845 1.00 90.12 101 PHE A O 1
ATOM 847 N N . ILE A 1 102 ? -0.699 -1.961 3.738 1.00 90.00 102 ILE A N 1
ATOM 848 C CA . ILE A 1 102 ? -1.967 -2.591 4.101 1.00 90.00 102 ILE A CA 1
ATOM 849 C C . ILE A 1 102 ? -2.092 -2.512 5.625 1.00 90.00 102 ILE A C 1
ATOM 851 O O . ILE A 1 102 ? -1.452 -3.308 6.319 1.00 90.00 102 ILE A O 1
ATOM 855 N N . PRO A 1 103 ? -2.884 -1.567 6.167 1.00 90.50 103 PRO A N 1
ATOM 856 C CA . PRO A 1 103 ? -3.109 -1.454 7.604 1.00 90.50 103 PRO A CA 1
ATOM 857 C C . PRO A 1 103 ? -3.544 -2.777 8.226 1.00 90.50 103 PRO A C 1
ATOM 859 O O . PRO A 1 103 ? -4.449 -3.429 7.707 1.00 90.50 103 PRO A O 1
ATOM 862 N N . CYS A 1 104 ? -2.940 -3.155 9.353 1.00 89.25 104 CYS A N 1
ATOM 863 C CA . CYS A 1 104 ? -3.330 -4.366 10.078 1.00 89.25 104 CYS A CA 1
ATOM 864 C C . CYS A 1 104 ? -4.787 -4.281 10.570 1.00 89.25 104 CYS A C 1
ATOM 866 O O . CYS A 1 104 ? -5.526 -5.258 10.487 1.00 89.25 104 CYS A O 1
ATOM 868 N N . ASP A 1 105 ? -5.224 -3.094 11.008 1.00 89.81 105 ASP A N 1
ATOM 869 C CA . ASP A 1 105 ? -6.619 -2.806 11.361 1.00 89.81 105 ASP A CA 1
ATOM 870 C C . ASP A 1 105 ? -7.351 -2.095 10.210 1.00 89.81 105 ASP A C 1
ATOM 872 O O . ASP A 1 105 ? -7.546 -0.874 10.198 1.00 89.81 105 ASP A O 1
ATOM 876 N N . GLN A 1 106 ? -7.761 -2.888 9.219 1.00 85.94 106 GLN A N 1
ATOM 877 C CA . GLN A 1 106 ? -8.505 -2.429 8.041 1.00 85.94 106 GLN A CA 1
ATOM 878 C C . GLN A 1 106 ? -9.824 -1.728 8.401 1.00 85.94 106 GLN A C 1
ATOM 880 O O . GLN A 1 106 ? -10.201 -0.738 7.771 1.00 85.94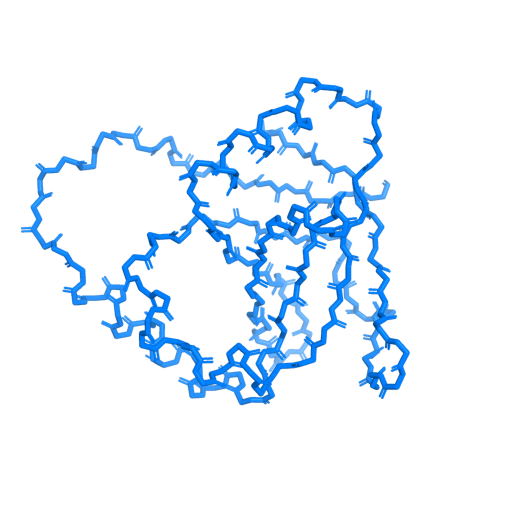 106 GLN A O 1
ATOM 885 N N . LYS A 1 107 ? -10.529 -2.214 9.431 1.00 87.69 107 LYS A N 1
ATOM 886 C CA . LYS A 1 107 ? -11.858 -1.717 9.808 1.00 87.69 107 LYS A CA 1
ATOM 887 C C . LYS A 1 107 ? -11.770 -0.316 10.407 1.00 87.69 107 LYS A C 1
ATOM 889 O O . LYS A 1 107 ? -12.498 0.585 9.972 1.00 87.69 107 LYS A O 1
ATOM 894 N N . SER A 1 108 ? -10.876 -0.114 11.374 1.00 89.31 108 SER A N 1
ATOM 895 C CA . SER A 1 108 ? -10.673 1.199 11.993 1.00 89.31 108 SER A CA 1
ATOM 896 C C . SER A 1 108 ? -10.052 2.184 11.010 1.00 89.31 108 SER A C 1
ATOM 898 O O . SER A 1 108 ? -10.491 3.336 10.949 1.00 89.31 108 SER A O 1
ATOM 900 N N . PHE A 1 109 ? -9.120 1.721 10.167 1.00 88.19 109 PHE A N 1
ATOM 901 C CA . PHE A 1 109 ? -8.557 2.528 9.087 1.00 88.19 109 PHE A CA 1
ATOM 902 C C . PHE A 1 109 ? -9.646 3.045 8.142 1.00 88.19 109 PHE A C 1
ATOM 904 O O . PHE A 1 109 ? -9.750 4.251 7.919 1.00 88.19 109 PHE A O 1
ATOM 911 N N . PHE A 1 110 ? -10.513 2.162 7.640 1.00 85.50 110 PHE A N 1
ATOM 912 C CA . PHE A 1 110 ? -11.594 2.540 6.731 1.00 85.50 110 PHE A CA 1
ATOM 913 C C . PHE A 1 110 ? -12.571 3.533 7.364 1.00 85.50 110 PHE A C 1
ATOM 915 O O . PHE A 1 110 ? -12.973 4.513 6.730 1.00 85.50 110 PHE A O 1
ATOM 922 N N . LYS A 1 111 ? -12.935 3.311 8.633 1.00 86.31 111 LYS A N 1
ATOM 923 C CA . LYS A 1 111 ? -13.789 4.234 9.389 1.00 86.31 111 LYS A CA 1
ATOM 924 C C . LYS A 1 111 ? -13.136 5.610 9.508 1.00 86.31 111 LYS A C 1
ATOM 926 O O . LYS A 1 111 ? -13.805 6.613 9.255 1.00 86.31 111 LYS A O 1
ATOM 931 N N . ARG A 1 112 ? -11.845 5.664 9.853 1.00 85.69 112 ARG A N 1
ATOM 932 C CA . ARG A 1 112 ? -11.105 6.923 9.984 1.00 85.69 112 ARG A CA 1
ATOM 933 C C . ARG A 1 112 ? -10.983 7.635 8.643 1.00 85.69 112 ARG A C 1
ATOM 935 O O . ARG A 1 112 ? -11.321 8.808 8.562 1.00 85.69 112 ARG A O 1
ATOM 942 N N . LEU A 1 113 ? -10.604 6.925 7.584 1.00 83.56 113 LEU A N 1
ATOM 943 C CA . LEU A 1 113 ? -10.511 7.474 6.233 1.00 83.56 113 LEU A CA 1
ATOM 944 C C . LEU A 1 113 ? -11.840 8.105 5.791 1.00 83.56 113 LEU A C 1
ATOM 946 O O . LEU A 1 113 ? -11.857 9.243 5.332 1.00 83.56 113 LEU A O 1
ATOM 950 N N . LYS A 1 114 ? -12.969 7.414 6.002 1.00 83.12 114 LYS A N 1
ATOM 951 C CA . LYS A 1 114 ? -14.305 7.961 5.714 1.00 83.12 114 LYS A CA 1
ATOM 952 C C . LYS A 1 114 ? -14.600 9.250 6.481 1.00 83.12 114 LYS A C 1
ATOM 954 O O . LYS A 1 114 ? -15.245 10.140 5.936 1.00 83.12 114 LYS A O 1
ATOM 959 N N . GLN A 1 115 ? -14.168 9.350 7.737 1.00 84.88 115 GLN A N 1
ATOM 960 C CA . GLN A 1 115 ? -14.343 10.565 8.534 1.00 84.88 115 GLN A CA 1
ATOM 961 C C . GLN A 1 115 ? -13.481 11.712 8.009 1.00 84.88 115 GLN A C 1
ATOM 963 O O . GLN A 1 115 ? -13.980 12.822 7.891 1.00 84.88 115 GLN A O 1
ATOM 968 N N . GLU A 1 116 ? -12.221 11.451 7.665 1.00 82.06 116 GLU A N 1
ATOM 969 C CA . GLU A 1 116 ? -11.311 12.481 7.155 1.00 82.06 116 GLU A CA 1
ATOM 970 C C . GLU A 1 116 ? -11.756 12.990 5.775 1.00 82.06 116 GLU A C 1
ATOM 972 O O . GLU A 1 116 ? -11.771 14.195 5.544 1.00 82.06 116 GLU A O 1
ATOM 977 N N . ILE A 1 117 ? -12.253 12.107 4.898 1.00 78.56 117 ILE A N 1
ATOM 978 C CA . ILE A 1 117 ? -12.864 12.510 3.619 1.00 78.56 117 ILE A CA 1
ATOM 979 C C . ILE A 1 117 ? -14.087 13.414 3.847 1.00 78.56 117 ILE A C 1
ATOM 981 O O . ILE A 1 117 ? -14.262 14.390 3.127 1.00 78.56 117 ILE A O 1
ATOM 985 N N . LYS A 1 118 ? -14.916 13.128 4.861 1.00 79.56 118 LYS A N 1
ATOM 986 C CA . LYS A 1 118 ? -16.070 13.973 5.221 1.00 79.56 118 LYS A CA 1
ATOM 987 C C . LYS A 1 118 ? -15.679 15.315 5.858 1.00 79.56 118 LYS A C 1
ATOM 989 O O . LYS A 1 118 ? -16.475 16.244 5.799 1.00 79.56 118 LYS A O 1
ATOM 994 N N . LYS A 1 119 ? -14.509 15.400 6.501 1.00 70.94 119 LYS A N 1
ATOM 995 C CA . LYS A 1 119 ? -13.997 16.608 7.179 1.00 70.94 119 LYS A CA 1
ATOM 996 C C . LYS A 1 119 ? -13.180 17.527 6.268 1.00 70.94 119 LYS A C 1
ATOM 998 O O . LYS A 1 119 ? -12.964 18.678 6.634 1.00 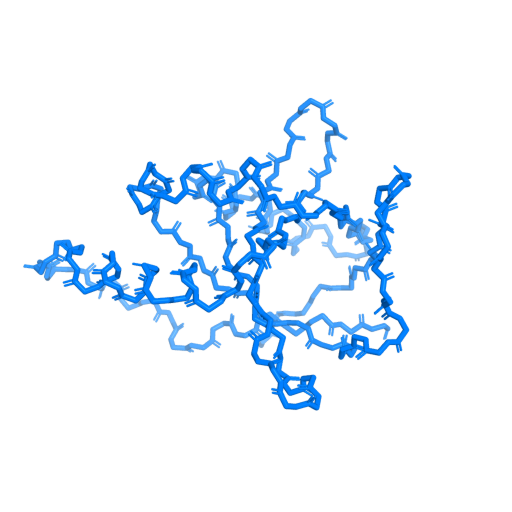70.94 119 LYS A O 1
ATOM 1003 N N . GLY A 1 120 ? -12.698 17.026 5.128 1.00 62.12 120 GLY A N 1
ATOM 1004 C CA . GLY A 1 120 ? -11.992 17.833 4.131 1.00 62.12 120 GLY A CA 1
ATOM 1005 C C . GLY A 1 120 ? -12.826 19.044 3.683 1.00 62.12 120 GLY A C 1
ATOM 1006 O O . GLY A 1 120 ? -14.055 18.992 3.754 1.00 62.12 120 GLY A O 1
ATOM 1007 N N . PRO A 1 121 ? -12.183 20.149 3.262 1.00 48.94 121 PRO A N 1
ATOM 1008 C CA . PRO A 1 121 ? -12.849 21.432 3.065 1.00 48.94 121 PRO A CA 1
ATOM 1009 C C . PRO A 1 121 ? -14.043 21.312 2.112 1.00 48.94 121 PRO A C 1
ATOM 1011 O O . PRO A 1 121 ? -13.904 20.924 0.952 1.00 48.94 121 PRO A O 1
ATOM 1014 N N . GLN A 1 122 ? -15.223 21.683 2.611 1.00 47.44 122 GLN A N 1
ATOM 1015 C CA . GLN A 1 122 ? -16.385 21.980 1.784 1.00 47.44 122 GLN A CA 1
ATOM 1016 C C . GLN A 1 122 ? -16.166 23.332 1.089 1.00 47.44 122 GLN A C 1
ATOM 1018 O O . GLN A 1 122 ? -16.659 24.353 1.551 1.00 47.44 122 GLN A O 1
ATOM 1023 N N . THR A 1 123 ? -15.413 23.353 -0.010 1.00 34.50 123 THR A N 1
ATOM 1024 C CA . THR A 1 123 ? -15.326 24.512 -0.914 1.00 34.50 123 THR A CA 1
ATOM 1025 C C . THR A 1 123 ? -15.130 24.038 -2.352 1.00 34.50 123 THR A C 1
ATOM 1027 O O . THR A 1 123 ? -14.068 23.572 -2.754 1.00 34.50 123 THR A O 1
ATOM 1030 N N . SER A 1 124 ? -16.218 24.111 -3.121 1.00 36.41 124 SER A N 1
ATOM 1031 C CA . SER A 1 124 ? -16.267 24.708 -4.462 1.00 36.41 124 SER A CA 1
ATOM 1032 C C . SER A 1 124 ? -14.911 24.960 -5.137 1.00 36.41 124 SER A C 1
ATOM 1034 O O . SER A 1 124 ? -14.447 26.084 -5.236 1.00 36.41 124 SER A O 1
ATOM 1036 N N . THR A 1 125 ? -14.267 23.900 -5.616 1.00 30.03 125 THR A N 1
ATOM 1037 C CA . THR A 1 125 ? -13.704 23.755 -6.968 1.00 30.03 125 THR A CA 1
ATOM 1038 C C . THR A 1 125 ? -13.284 22.290 -7.082 1.00 30.03 125 THR A C 1
ATOM 1040 O O . THR A 1 125 ? -12.106 21.940 -7.131 1.00 30.03 125 THR A O 1
ATOM 1043 N N . ILE A 1 126 ? -14.276 21.401 -7.162 1.00 35.06 126 ILE A N 1
ATOM 1044 C CA . ILE A 1 126 ? -14.098 20.175 -7.936 1.00 35.06 126 ILE A CA 1
ATOM 1045 C C . ILE A 1 126 ? -13.927 20.683 -9.372 1.00 35.06 126 ILE A C 1
ATOM 1047 O O . ILE A 1 126 ? -14.895 20.755 -10.125 1.00 35.06 126 ILE A O 1
ATOM 1051 N N . LYS A 1 127 ? -12.711 21.117 -9.753 1.00 27.59 127 LYS A N 1
ATOM 1052 C CA . LYS A 1 127 ? -12.332 21.116 -11.170 1.00 27.59 127 LYS A CA 1
ATOM 1053 C C . LYS A 1 127 ? -12.660 19.704 -11.575 1.00 27.59 127 LYS A C 1
ATOM 1055 O O . LYS A 1 127 ? -12.043 18.818 -10.990 1.00 27.59 127 LYS A O 1
ATOM 1060 N N . HIS A 1 128 ? -13.682 19.535 -12.416 1.00 30.89 128 HIS A N 1
ATOM 1061 C CA . HIS A 1 128 ? -14.166 18.258 -12.918 1.00 30.89 128 HIS A CA 1
ATOM 1062 C C . HIS A 1 128 ? -12.999 17.273 -13.003 1.00 30.89 128 HIS A C 1
ATOM 1064 O O . HIS A 1 128 ? -12.256 17.254 -13.982 1.00 30.89 128 HIS A O 1
ATOM 1070 N N . MET A 1 129 ? -12.795 16.498 -11.936 1.00 29.12 129 MET A N 1
ATOM 1071 C CA . MET A 1 129 ? -11.930 15.345 -12.006 1.00 29.12 129 MET A CA 1
ATOM 1072 C C . MET A 1 129 ? -12.752 14.410 -12.869 1.00 29.12 129 MET A C 1
ATOM 1074 O O . MET A 1 129 ? -13.915 14.169 -12.520 1.00 29.12 129 MET A O 1
ATOM 1078 N N . PRO A 1 130 ? -12.233 13.983 -14.032 1.00 24.11 130 PRO A N 1
ATOM 1079 C CA . PRO A 1 130 ? -12.990 13.130 -14.920 1.00 24.11 130 PRO A CA 1
ATOM 1080 C C . PRO A 1 130 ? -13.507 11.967 -14.086 1.00 24.11 130 PRO A C 1
ATOM 1082 O O . PRO A 1 130 ? -12.728 11.237 -13.466 1.00 24.11 130 PRO A O 1
ATOM 1085 N N . LYS A 1 131 ? -14.841 11.885 -14.001 1.00 29.34 131 LYS A N 1
ATOM 1086 C CA . LYS A 1 131 ? -15.547 10.776 -13.376 1.00 29.34 131 LYS A CA 1
ATOM 1087 C C . LYS A 1 131 ? -14.862 9.510 -13.882 1.00 29.34 131 LYS A C 1
ATOM 1089 O O . LYS A 1 131 ? -14.801 9.291 -15.089 1.00 29.34 131 LYS A O 1
ATOM 1094 N N . ASN A 1 132 ? -14.342 8.711 -12.958 1.00 29.45 132 ASN A N 1
ATOM 1095 C CA . ASN A 1 132 ? -13.868 7.359 -13.223 1.00 29.45 132 ASN A CA 1
ATOM 1096 C C . ASN A 1 132 ? -12.608 7.245 -14.100 1.00 29.45 132 ASN A C 1
ATOM 1098 O O . ASN A 1 132 ? -12.636 6.612 -15.155 1.00 29.45 132 ASN A O 1
ATOM 1102 N N . VAL A 1 133 ? -11.451 7.709 -13.618 1.00 31.00 133 VAL A N 1
ATOM 1103 C CA . VAL A 1 133 ? -10.186 7.091 -14.061 1.00 31.00 133 VAL A CA 1
ATOM 1104 C C . VAL A 1 133 ? -9.908 5.875 -13.181 1.00 31.00 133 VAL A C 1
ATOM 1106 O O . VAL A 1 133 ? -9.067 5.886 -12.292 1.00 31.00 133 VAL A O 1
ATOM 1109 N N . HIS A 1 134 ? -10.676 4.813 -13.416 1.00 35.44 134 HIS A N 1
ATOM 1110 C CA . HIS A 1 134 ? -10.370 3.488 -12.895 1.00 35.44 134 HIS A CA 1
ATOM 1111 C C . HIS A 1 134 ? -9.101 2.987 -13.589 1.00 35.44 134 HIS A C 1
ATOM 1113 O O . HIS A 1 134 ? -9.152 2.480 -14.713 1.00 35.44 134 HIS A O 1
ATOM 1119 N N . TYR A 1 135 ? -7.958 3.119 -12.924 1.00 35.28 135 TYR A N 1
ATOM 1120 C CA . TYR A 1 135 ? -6.780 2.363 -13.323 1.00 35.28 135 TYR A CA 1
ATOM 1121 C C . TYR A 1 135 ? -7.080 0.900 -13.052 1.00 35.28 135 TYR A C 1
ATOM 1123 O O . TYR A 1 135 ? -7.398 0.524 -11.931 1.00 35.28 135 TYR A O 1
ATOM 1131 N N . SER A 1 136 ? -7.105 0.118 -14.121 1.00 32.78 136 SER A N 1
ATOM 1132 C CA . SER A 1 136 ? -7.285 -1.323 -14.068 1.00 32.78 136 SER A CA 1
ATOM 1133 C C . SER A 1 136 ? -5.895 -1.916 -14.157 1.00 32.78 136 SER A C 1
ATOM 1135 O O . SER A 1 136 ? -5.255 -1.719 -15.177 1.00 32.78 136 SER A O 1
ATOM 1137 N N . LEU A 1 137 ? -5.368 -2.549 -13.123 1.00 35.31 137 LEU A N 1
ATOM 1138 C CA . LEU A 1 137 ? -4.118 -3.298 -13.286 1.00 35.31 137 LEU A CA 1
ATOM 1139 C C . LEU A 1 137 ? -4.502 -4.629 -13.968 1.00 35.31 137 LEU A C 1
ATOM 1141 O O . LEU A 1 137 ? -5.542 -5.182 -13.633 1.00 35.31 137 LEU A O 1
ATOM 1145 N N . TYR A 1 138 ? -3.779 -5.067 -14.994 1.00 32.06 138 TYR A N 1
ATOM 1146 C CA . TYR A 1 138 ? -3.952 -6.391 -15.610 1.00 32.06 138 TYR A CA 1
ATOM 1147 C C . TYR A 1 138 ? -2.569 -7.000 -15.839 1.00 32.06 138 TYR A C 1
ATOM 1149 O O . TYR A 1 138 ? -1.597 -6.261 -16.031 1.00 32.06 138 TYR A O 1
ATOM 1157 N N . SER A 1 139 ? -2.529 -8.331 -15.779 1.00 37.00 139 SER A N 1
ATOM 1158 C CA . SER A 1 139 ? -1.453 -9.217 -16.235 1.00 37.00 139 SER A CA 1
ATOM 1159 C C . SER A 1 139 ? -1.345 -9.243 -17.751 1.00 37.00 139 SER A C 1
ATOM 1161 O O . SER A 1 139 ? -2.430 -9.316 -18.376 1.00 37.00 139 SER A O 1
#